Protein AF-A0A9E1SKE7-F1 (afdb_monomer)

pLDDT: mean 92.72, std 9.41, range [51.44, 98.88]

Foldseek 3Di:
DPPLPPAQDLQLVNFDFAKAAQVLLVVCCVVWPVVQEPDQPDDDPRSVVVPYAEDQCVCAPHPPGPDHQQRADQGLRRVLRCCQACPPVVDHNPDDSHNSNHNSNNSCVRNVQDDRGDMGGSVVRSVGGRPCNVVDDDPDDDDPPVPDDDD

Sequence (151 aa):
MDKRFWSVFPDGEFLPEGEGNVAEGAELFEYNCNLCHNYPDENDPNKNAIGKLFGGHETMGTDNIDRTIGSYWPHPTTVFNYIRRAMPLIAPMSLTNSEYYSLTAYLLHENGIIGENDVINKDTLPKVQMPNRDGFVNAYPDIPEKYRTKQ

Nearest PDB structures (foldseek):
  2xts-assembly1_B  TM=8.371E-01  e=7.249E-14  Paracoccus pantotrophus
  4v2k-assembly1_A-2  TM=5.954E-01  e=1.813E-02  Allochromatium vinosum
  5lo9-assembly1_B  TM=5.815E-01  e=1.464E-01  Marichromatium purpuratum 984
  5lo9-assembly1_A  TM=4.918E-01  e=2.029E-01  Marichromatium purpuratum 984

Secondary structure (DSSP, 8-state):
--GGGT---TT-TTPPS-EE-HHHHHHHHHHHTTTTS--TT---HHHHHHH--S--GGGTTSTT----HHHH-S-HHHHHHHHHHH-STTSTT-S-HHHHHHHHHHHHHHTTSS-TTPPEETTTGGG---TTTT-----SPPPPGGGS---

Solvent-accessible surface area (backbone atoms only — not comparable to full-atom values): 8537 Å² total; per-residue (Å²): 131,73,66,63,77,77,52,45,38,67,83,30,52,54,51,64,81,50,49,19,30,24,69,64,7,50,58,49,35,61,79,60,40,46,91,51,28,58,58,83,93,50,80,54,67,69,25,42,70,74,46,46,58,55,55,37,59,91,29,51,98,48,98,74,50,42,72,15,53,44,25,47,42,42,44,57,31,49,53,40,42,46,45,42,63,53,30,40,82,95,44,48,56,70,67,55,60,26,57,40,26,5,39,41,30,23,58,36,31,75,43,70,66,49,60,76,86,44,67,26,29,51,82,45,37,46,70,55,74,37,83,20,48,82,75,71,78,81,87,64,76,82,75,54,75,96,72,55,78,84,126

Mean predicted aligned error: 5.11 Å

Structure (mmCIF, N/CA/C/O backbone):
data_AF-A0A9E1SKE7-F1
#
_entry.id   AF-A0A9E1SKE7-F1
#
loop_
_atom_site.group_PDB
_atom_site.id
_atom_site.type_symbol
_atom_site.label_atom_id
_atom_site.label_alt_id
_atom_site.label_comp_id
_atom_site.label_asym_id
_atom_site.label_entity_id
_atom_site.label_seq_id
_atom_site.pdbx_PDB_ins_code
_atom_site.Cartn_x
_atom_site.Cartn_y
_atom_site.Cartn_z
_atom_site.occupancy
_atom_site.B_iso_or_equiv
_atom_site.auth_seq_id
_atom_site.auth_comp_id
_atom_site.auth_asym_id
_atom_site.auth_atom_id
_atom_site.pdbx_PDB_model_num
ATOM 1 N N . MET A 1 1 ? 10.413 -18.271 20.491 1.00 53.94 1 MET A N 1
ATOM 2 C CA . MET A 1 1 ? 10.223 -16.886 20.014 1.00 53.94 1 MET A CA 1
ATOM 3 C C . MET A 1 1 ? 8.993 -16.858 19.135 1.00 53.94 1 MET A C 1
ATOM 5 O O . MET A 1 1 ? 8.826 -17.773 18.336 1.00 53.94 1 MET A O 1
ATOM 9 N N . ASP A 1 2 ? 8.121 -15.878 19.340 1.00 62.34 2 ASP A N 1
ATOM 10 C CA . ASP A 1 2 ? 6.878 -15.752 18.586 1.00 62.34 2 ASP A CA 1
ATOM 11 C C . ASP A 1 2 ? 7.170 -15.272 17.157 1.00 62.34 2 ASP A C 1
ATOM 13 O O . ASP A 1 2 ? 7.562 -14.125 16.946 1.00 62.34 2 ASP A O 1
ATOM 17 N N . LYS A 1 3 ? 7.006 -16.166 16.175 1.00 57.16 3 LYS A N 1
ATOM 18 C CA . LYS A 1 3 ? 7.290 -15.876 14.763 1.00 57.16 3 LYS A CA 1
ATOM 19 C C . LYS A 1 3 ? 6.357 -14.812 14.171 1.00 57.16 3 LYS A C 1
ATOM 21 O O . LYS A 1 3 ? 6.765 -14.133 13.232 1.00 57.16 3 LYS A O 1
ATOM 26 N N . ARG A 1 4 ? 5.184 -14.586 14.785 1.00 61.53 4 ARG A N 1
ATOM 27 C CA . ARG A 1 4 ? 4.216 -13.539 14.400 1.00 61.53 4 ARG A CA 1
ATOM 28 C C . ARG A 1 4 ? 4.795 -12.129 14.485 1.00 61.53 4 ARG A C 1
ATOM 30 O O . ARG A 1 4 ? 4.259 -11.1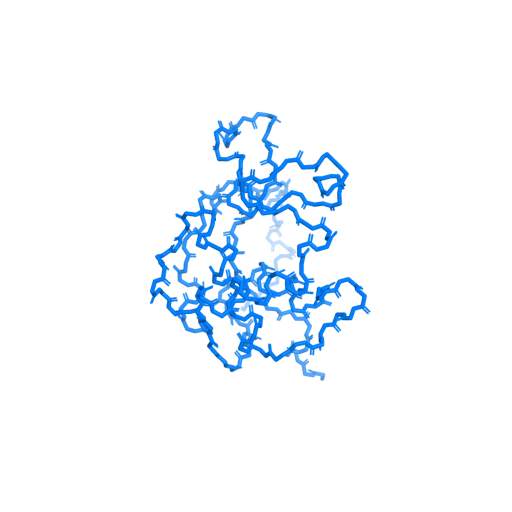97 13.897 1.00 61.53 4 ARG A O 1
ATOM 37 N N . PHE A 1 5 ? 5.886 -11.953 15.229 1.00 62.16 5 PHE A N 1
ATOM 38 C CA . PHE A 1 5 ? 6.522 -10.654 15.396 1.00 62.16 5 PHE A CA 1
ATOM 39 C C . PHE A 1 5 ? 7.386 -10.231 14.194 1.00 62.16 5 PHE A C 1
ATOM 41 O O . PHE A 1 5 ? 7.639 -9.038 14.027 1.00 62.16 5 PHE A O 1
ATOM 48 N N . TRP A 1 6 ? 7.876 -11.156 13.359 1.00 66.25 6 TRP A N 1
ATOM 49 C CA . TRP A 1 6 ? 8.976 -10.839 12.433 1.00 66.25 6 TRP A CA 1
ATOM 50 C C . TRP A 1 6 ? 8.566 -10.424 11.028 1.00 66.25 6 TRP A C 1
ATOM 52 O O . TRP A 1 6 ? 9.202 -9.528 10.477 1.00 66.25 6 TRP A O 1
ATOM 62 N N . SER A 1 7 ? 7.540 -11.032 10.442 1.00 82.19 7 SER A N 1
ATOM 63 C CA . SER A 1 7 ? 7.135 -10.699 9.077 1.00 82.19 7 SER A CA 1
ATOM 64 C C . SER A 1 7 ? 5.735 -11.196 8.792 1.00 82.19 7 SER A C 1
ATOM 66 O O . SER A 1 7 ? 5.316 -12.186 9.377 1.00 82.19 7 SER A O 1
ATOM 68 N N . VAL A 1 8 ? 5.072 -10.542 7.847 1.00 90.31 8 VAL A N 1
ATOM 69 C CA . VAL A 1 8 ? 3.960 -11.114 7.090 1.00 90.31 8 VAL A CA 1
ATOM 70 C C . VAL A 1 8 ? 4.525 -11.720 5.805 1.00 90.31 8 VAL A C 1
ATOM 72 O O . VAL A 1 8 ? 5.416 -11.120 5.192 1.00 90.31 8 VAL A O 1
ATOM 75 N N . PHE A 1 9 ? 4.039 -12.896 5.412 1.00 92.56 9 PHE A N 1
ATOM 76 C CA . PHE A 1 9 ? 4.441 -13.565 4.171 1.00 92.56 9 PHE A CA 1
ATOM 77 C C . PHE A 1 9 ? 3.484 -13.266 3.000 1.00 92.56 9 PHE A C 1
ATOM 79 O O . PHE A 1 9 ? 2.355 -12.812 3.213 1.00 92.56 9 PHE A O 1
ATOM 86 N N . PRO A 1 10 ? 3.914 -13.499 1.741 1.00 93.50 10 PRO A N 1
ATOM 87 C CA . PRO A 1 10 ? 3.074 -13.313 0.555 1.00 93.50 10 PRO A CA 1
ATOM 88 C C . PRO A 1 10 ? 1.711 -14.013 0.603 1.00 93.50 10 PRO A C 1
ATOM 90 O O . PRO A 1 10 ? 0.735 -13.472 0.096 1.00 93.50 10 PRO A O 1
ATOM 93 N N . ASP A 1 11 ? 1.635 -15.182 1.236 1.00 93.38 11 ASP A N 1
ATOM 94 C CA . ASP A 1 11 ? 0.418 -15.988 1.387 1.00 93.38 11 ASP A CA 1
ATOM 95 C C . ASP A 1 11 ? -0.511 -15.524 2.525 1.00 93.38 11 ASP A C 1
ATOM 97 O O . ASP A 1 11 ? -1.599 -16.070 2.694 1.00 93.38 11 ASP A O 1
ATOM 101 N N . GLY A 1 12 ? -0.111 -14.498 3.281 1.00 94.06 12 GLY A N 1
ATOM 102 C CA . GLY A 1 12 ? -0.863 -13.969 4.413 1.00 94.06 12 GLY A CA 1
ATOM 103 C C . GLY A 1 12 ? -0.496 -14.579 5.761 1.00 94.06 12 GLY A C 1
ATOM 104 O O . GLY A 1 12 ? -1.073 -14.167 6.771 1.00 94.06 12 GLY A O 1
ATOM 105 N N . GLU A 1 13 ? 0.469 -15.507 5.827 1.00 93.00 13 GLU A N 1
ATOM 106 C CA . GLU A 1 13 ? 0.955 -16.004 7.114 1.00 93.00 13 GLU A CA 1
ATOM 107 C C . GLU A 1 13 ? 1.409 -14.816 7.984 1.00 93.00 13 GLU A C 1
ATOM 109 O O . GLU A 1 13 ? 2.147 -13.932 7.538 1.00 93.00 13 GLU A O 1
ATOM 114 N N . PHE A 1 14 ? 0.927 -14.799 9.233 1.00 93.19 14 PHE A N 1
ATOM 115 C CA . PHE A 1 14 ? 1.155 -13.760 10.247 1.00 93.19 14 PHE A CA 1
ATOM 116 C C . PHE A 1 14 ? 0.488 -12.395 10.021 1.00 93.19 14 PHE A C 1
ATOM 118 O O . PHE A 1 14 ? 0.801 -11.447 10.749 1.00 93.19 14 PHE A O 1
ATOM 125 N N . LEU A 1 15 ? -0.483 -12.288 9.109 1.00 95.06 15 LEU A N 1
ATOM 126 C CA . LEU A 1 15 ? -1.389 -11.138 9.105 1.00 95.06 15 LEU A CA 1
ATOM 127 C C . LEU A 1 15 ? -2.148 -11.043 10.444 1.00 95.06 15 LEU A C 1
ATOM 129 O O . LEU A 1 15 ? -2.699 -12.043 10.914 1.00 95.06 15 LEU A O 1
ATOM 133 N N . PRO A 1 16 ? -2.165 -9.867 11.096 1.00 95.06 16 PRO A N 1
ATOM 134 C CA . PRO A 1 16 ? -2.878 -9.693 12.350 1.00 95.06 16 PRO A CA 1
ATOM 135 C C . PRO A 1 16 ? -4.387 -9.523 12.121 1.00 95.06 16 PRO A C 1
ATOM 137 O O . PRO A 1 16 ? -4.827 -9.162 11.029 1.00 95.06 16 PRO A O 1
ATOM 140 N N . GLU A 1 17 ? -5.176 -9.733 13.176 1.00 96.75 17 GLU A N 1
ATOM 141 C CA . GLU A 1 17 ? -6.612 -9.432 13.162 1.00 96.75 17 GLU A CA 1
ATOM 142 C C . GLU A 1 17 ? -6.866 -7.929 12.972 1.00 96.75 17 GLU A C 1
ATOM 144 O O . GLU A 1 17 ? -6.113 -7.089 13.483 1.00 96.75 17 GLU A O 1
ATOM 149 N N . GLY A 1 18 ? -7.945 -7.621 12.258 1.00 97.81 18 GLY A N 1
ATOM 150 C CA . GLY A 1 18 ? -8.356 -6.278 11.867 1.00 97.81 18 GLY A CA 1
ATOM 151 C C . GLY A 1 18 ? -8.930 -6.278 10.453 1.00 97.81 18 GLY A C 1
ATOM 152 O O . GLY A 1 18 ? -8.814 -7.262 9.721 1.00 97.81 18 GLY A O 1
ATOM 153 N N . GLU A 1 19 ? -9.530 -5.160 10.083 1.00 98.62 19 GLU A N 1
ATOM 154 C CA . GLU A 1 19 ? -10.035 -4.889 8.741 1.00 98.62 19 GLU A CA 1
ATOM 155 C C . GLU A 1 19 ? -9.961 -3.392 8.469 1.00 98.62 19 GLU A C 1
ATOM 157 O O . GLU A 1 19 ? -9.875 -2.603 9.411 1.00 98.62 19 GLU A O 1
ATOM 162 N N . GLY A 1 20 ? -9.975 -3.022 7.195 1.00 98.62 20 GLY A N 1
ATOM 163 C CA . GLY A 1 20 ? -9.935 -1.634 6.779 1.00 98.62 20 GLY A CA 1
ATOM 164 C C . GLY A 1 20 ? -10.539 -1.411 5.403 1.00 98.62 20 GLY A C 1
ATOM 165 O O . GLY A 1 20 ? -10.728 -2.351 4.625 1.00 98.62 20 GLY A O 1
ATOM 166 N N . ASN A 1 21 ? -10.849 -0.152 5.120 1.00 98.75 21 ASN A N 1
ATOM 167 C CA . ASN A 1 21 ? -11.498 0.296 3.892 1.00 98.75 21 ASN A CA 1
ATOM 168 C C . ASN A 1 21 ? -10.795 1.535 3.316 1.00 98.75 21 ASN A C 1
ATOM 170 O O . ASN A 1 21 ? -9.965 2.167 3.973 1.00 98.75 21 ASN A O 1
ATOM 174 N N . VAL A 1 22 ? -11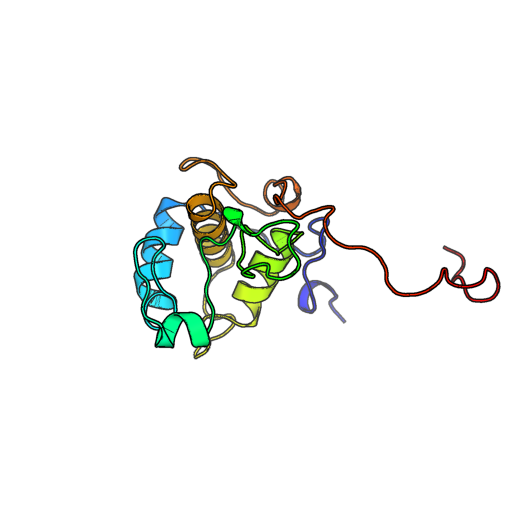.118 1.858 2.064 1.00 98.75 22 VAL A N 1
ATOM 175 C CA . VAL A 1 22 ? -10.488 2.953 1.312 1.00 98.75 22 VAL A CA 1
ATOM 176 C C . VAL A 1 22 ? -10.759 4.315 1.952 1.00 98.75 22 VAL A C 1
ATOM 178 O O . VAL A 1 22 ? -9.832 5.112 2.075 1.00 98.75 22 VAL A O 1
ATOM 181 N N . ALA A 1 23 ? -11.994 4.568 2.393 1.00 98.56 23 ALA A N 1
ATOM 182 C CA . ALA A 1 23 ? -12.405 5.863 2.934 1.00 98.56 23 ALA A CA 1
ATOM 183 C C . ALA A 1 23 ? -11.620 6.240 4.203 1.00 98.56 23 ALA A C 1
ATOM 185 O O . ALA A 1 23 ? -11.025 7.312 4.267 1.00 98.56 23 ALA A O 1
ATOM 186 N N . GLU A 1 24 ? -11.534 5.330 5.176 1.00 98.69 24 GLU A N 1
ATOM 187 C CA . GLU A 1 24 ? -10.697 5.525 6.368 1.00 98.69 24 GLU A CA 1
ATOM 188 C C . GLU A 1 24 ? -9.213 5.660 6.009 1.00 98.69 24 GLU A C 1
ATOM 190 O O . GLU A 1 24 ? -8.473 6.423 6.628 1.00 98.69 24 GLU A O 1
ATOM 195 N N . GLY A 1 25 ? -8.759 4.913 5.001 1.00 98.69 25 GLY A N 1
ATOM 196 C CA . GLY A 1 25 ? -7.380 4.965 4.534 1.00 98.69 25 GLY A CA 1
ATOM 197 C C . GLY A 1 25 ? -6.996 6.323 3.957 1.00 98.69 25 GLY A C 1
ATOM 198 O O . GLY A 1 25 ? -5.879 6.779 4.198 1.00 98.69 25 GLY A O 1
ATOM 199 N N . ALA A 1 26 ? -7.918 6.977 3.249 1.00 98.50 26 ALA A N 1
ATOM 200 C CA . ALA A 1 26 ? -7.722 8.313 2.698 1.00 98.50 26 ALA A CA 1
ATOM 201 C C . ALA A 1 26 ? -7.529 9.356 3.811 1.00 98.50 26 ALA A C 1
ATOM 203 O O . ALA A 1 26 ? -6.557 10.113 3.780 1.00 98.50 26 ALA A O 1
ATOM 204 N N . GLU A 1 27 ? -8.384 9.336 4.841 1.00 98.38 27 GLU A N 1
ATOM 205 C CA . GLU A 1 27 ? -8.246 10.221 6.008 1.00 98.38 27 GLU A CA 1
ATOM 206 C C . GLU A 1 27 ? -6.912 9.981 6.729 1.00 98.38 27 GLU A C 1
ATOM 208 O O . GLU A 1 27 ? -6.162 10.911 7.029 1.00 98.38 27 GLU A O 1
ATOM 213 N N . LEU A 1 28 ? -6.556 8.715 6.965 1.00 98.38 28 LEU A N 1
ATOM 214 C CA . LEU A 1 28 ? -5.284 8.366 7.596 1.00 98.38 28 LEU A CA 1
ATOM 215 C C . LEU A 1 28 ? -4.083 8.827 6.764 1.00 98.38 28 LEU A C 1
ATOM 217 O O . LEU A 1 28 ? -3.086 9.267 7.343 1.00 98.38 28 LEU A O 1
ATOM 221 N N . PHE A 1 29 ? -4.155 8.732 5.434 1.00 98.44 29 PHE A N 1
ATOM 222 C CA . PHE A 1 29 ? -3.078 9.150 4.543 1.00 98.44 29 PHE A CA 1
ATOM 223 C C . PHE A 1 29 ? -2.838 10.658 4.628 1.00 98.44 29 PHE A C 1
ATOM 225 O O . PHE A 1 29 ? -1.680 11.082 4.703 1.00 98.44 29 PHE A O 1
ATOM 232 N N . GLU A 1 30 ? -3.905 11.458 4.682 1.00 97.62 30 GLU A N 1
ATOM 233 C CA . GLU A 1 30 ? -3.817 12.913 4.829 1.00 97.62 30 GLU A CA 1
ATOM 234 C C . GLU A 1 30 ? -2.981 13.298 6.054 1.00 97.62 30 GLU A C 1
ATOM 236 O O . GLU A 1 30 ? -2.031 14.080 5.948 1.00 97.62 30 GLU A O 1
ATOM 241 N N . TYR A 1 31 ? -3.280 12.695 7.205 1.00 95.31 31 TYR A N 1
ATOM 242 C CA . TYR A 1 31 ? -2.638 13.055 8.469 1.00 95.31 31 TYR A CA 1
ATOM 243 C C . TYR A 1 31 ? -1.269 12.406 8.683 1.00 95.31 31 TYR A C 1
ATOM 245 O O . TYR A 1 31 ? -0.414 12.990 9.350 1.00 95.31 31 TYR A O 1
ATOM 253 N N . ASN A 1 32 ? -1.044 11.204 8.144 1.00 96.69 32 ASN A N 1
ATOM 254 C CA . ASN A 1 32 ? 0.128 10.394 8.492 1.00 96.69 32 ASN A CA 1
ATOM 255 C C . ASN A 1 32 ? 1.146 10.227 7.356 1.00 96.69 32 ASN A C 1
ATOM 257 O O . ASN A 1 32 ? 2.284 9.833 7.622 1.00 96.69 32 ASN A O 1
ATOM 261 N N . CYS A 1 33 ? 0.767 10.487 6.102 1.00 97.44 33 CYS A N 1
ATOM 262 C CA . CYS A 1 33 ? 1.585 10.146 4.932 1.00 97.44 33 CYS A CA 1
ATOM 263 C C . CYS A 1 33 ? 1.856 11.344 4.014 1.00 97.44 33 CYS A C 1
ATOM 265 O O . CYS A 1 33 ? 2.983 11.494 3.530 1.00 97.44 33 CYS A O 1
ATOM 267 N N . ASN A 1 34 ? 0.865 12.217 3.807 1.00 96.25 34 ASN A N 1
ATOM 268 C CA . ASN A 1 34 ? 0.936 13.282 2.804 1.00 96.25 34 ASN A CA 1
ATOM 269 C C . ASN A 1 34 ? 2.025 14.340 3.085 1.00 96.25 34 ASN A C 1
ATOM 271 O O . ASN A 1 34 ? 2.488 15.029 2.179 1.00 96.25 34 ASN A O 1
ATOM 275 N N . LEU A 1 35 ? 2.514 14.454 4.325 1.00 94.94 35 LEU A N 1
ATOM 276 C CA . LEU A 1 35 ? 3.648 15.338 4.623 1.00 94.94 35 LEU A CA 1
ATOM 277 C C . LEU A 1 35 ? 4.894 14.991 3.783 1.00 94.94 35 LEU A C 1
ATOM 279 O O . LEU A 1 35 ? 5.661 15.883 3.424 1.00 94.94 35 LEU A O 1
ATOM 283 N N . CYS A 1 36 ? 5.094 13.709 3.465 1.00 97.00 36 CYS A N 1
ATOM 284 C CA . CYS A 1 36 ? 6.279 13.226 2.753 1.00 97.00 36 CYS A CA 1
ATOM 285 C C . CYS A 1 36 ? 5.972 12.584 1.397 1.00 97.00 36 CYS A C 1
ATOM 287 O O . CYS A 1 36 ? 6.847 12.570 0.536 1.00 97.00 36 CYS A O 1
ATOM 289 N N . HIS A 1 37 ? 4.763 12.064 1.197 1.00 97.88 37 HIS A N 1
ATOM 290 C CA . HIS A 1 37 ? 4.355 11.407 -0.042 1.00 97.88 37 HIS A CA 1
ATOM 291 C C . HIS A 1 37 ? 3.322 12.251 -0.787 1.00 97.88 37 HIS A C 1
ATOM 293 O O . HIS A 1 37 ? 2.500 12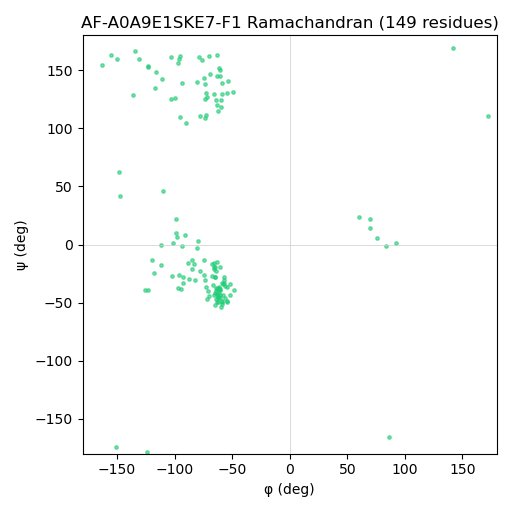.910 -0.163 1.00 97.88 37 HIS A O 1
ATOM 299 N N . ASN A 1 38 ? 3.412 12.276 -2.116 1.00 97.94 38 ASN A N 1
ATOM 300 C CA . ASN A 1 38 ? 2.441 12.964 -2.969 1.00 97.94 38 ASN A CA 1
ATOM 301 C C . ASN A 1 38 ? 1.093 12.232 -2.931 1.00 97.94 38 ASN A C 1
ATOM 303 O O . ASN A 1 38 ? 1.080 10.998 -2.875 1.00 97.94 38 ASN A O 1
ATOM 307 N N . TYR A 1 39 ? -0.009 12.972 -3.043 1.00 97.56 39 TYR A N 1
ATOM 308 C CA . TYR A 1 39 ? -1.270 12.410 -3.538 1.00 97.56 39 TYR A CA 1
ATOM 309 C C . TYR A 1 39 ? -1.136 11.919 -4.995 1.00 97.56 39 TYR A C 1
ATOM 311 O O . TYR A 1 39 ? -0.184 12.297 -5.684 1.00 97.56 39 TYR A O 1
ATOM 319 N N . PRO A 1 40 ? -2.062 11.077 -5.491 1.00 94.06 40 PRO A N 1
ATOM 320 C CA . PRO A 1 40 ? -2.019 10.566 -6.865 1.00 94.06 40 PRO A CA 1
ATOM 321 C C . PRO A 1 40 ? -1.996 11.654 -7.950 1.00 94.06 40 PRO A C 1
ATOM 323 O O . PRO A 1 40 ? -1.402 11.455 -9.008 1.00 94.06 40 PRO A O 1
ATOM 326 N N . ASP A 1 41 ? -2.617 12.805 -7.689 1.00 94.31 41 ASP A N 1
ATOM 327 C CA . ASP A 1 41 ? -2.683 13.972 -8.573 1.00 94.31 41 ASP A CA 1
ATOM 328 C C . ASP A 1 41 ? -1.573 15.013 -8.317 1.00 94.31 41 ASP A C 1
ATOM 330 O O . ASP A 1 41 ? -1.463 16.006 -9.042 1.00 94.31 41 ASP A O 1
ATOM 334 N N . GLU A 1 42 ? -0.701 14.774 -7.333 1.00 96.19 42 GLU A N 1
ATOM 335 C CA . GLU A 1 42 ? 0.452 15.615 -7.011 1.00 96.19 42 GLU A CA 1
ATOM 336 C C . GLU A 1 42 ? 1.753 15.094 -7.649 1.00 96.19 42 GLU A C 1
ATOM 338 O O . GLU A 1 42 ? 1.927 13.911 -7.940 1.00 96.19 42 GLU A O 1
ATOM 343 N N . ASN A 1 43 ? 2.728 15.991 -7.843 1.00 95.00 43 ASN A N 1
ATOM 344 C CA . ASN A 1 43 ? 4.023 15.635 -8.430 1.00 95.00 43 ASN A CA 1
ATOM 345 C C . ASN A 1 43 ? 5.189 16.473 -7.872 1.00 95.00 43 ASN A C 1
ATOM 347 O O . ASN A 1 43 ? 6.060 16.911 -8.627 1.00 95.00 43 ASN A O 1
ATOM 351 N N . ASP A 1 44 ? 5.217 16.728 -6.558 1.00 97.31 44 ASP A N 1
ATOM 352 C CA . ASP A 1 44 ? 6.367 17.388 -5.926 1.00 97.31 44 ASP A CA 1
ATOM 353 C C . ASP A 1 44 ? 7.620 16.496 -6.076 1.00 97.31 44 ASP A C 1
ATOM 355 O O . ASP A 1 44 ? 7.627 15.353 -5.593 1.00 97.31 44 ASP A O 1
ATOM 359 N N . PRO A 1 45 ? 8.695 16.983 -6.728 1.00 95.94 45 PRO A N 1
ATOM 360 C CA . PRO A 1 45 ? 9.900 16.194 -6.961 1.00 95.94 45 PRO A CA 1
ATOM 361 C C . PRO A 1 45 ? 10.635 15.812 -5.669 1.00 95.94 45 PRO A C 1
ATOM 363 O O . PRO A 1 45 ? 11.277 14.763 -5.631 1.00 95.94 45 PRO A O 1
ATOM 366 N N . ASN A 1 46 ? 10.532 16.611 -4.603 1.00 96.94 46 ASN A N 1
ATOM 367 C CA . ASN A 1 46 ? 11.154 16.302 -3.316 1.00 96.94 46 ASN A CA 1
ATOM 368 C C . ASN A 1 46 ? 10.442 15.129 -2.638 1.00 96.94 46 ASN A C 1
ATOM 370 O O . ASN A 1 46 ? 11.100 14.203 -2.167 1.00 96.94 46 ASN A O 1
ATOM 374 N N . LYS A 1 47 ? 9.103 15.126 -2.644 1.00 96.69 47 LYS A N 1
ATOM 375 C CA . LYS A 1 47 ? 8.304 14.003 -2.131 1.00 96.69 47 LYS A CA 1
ATOM 376 C C . LYS A 1 47 ? 8.524 12.730 -2.963 1.00 96.69 47 LYS A C 1
ATOM 378 O O . LYS A 1 47 ? 8.706 11.649 -2.407 1.00 96.69 47 LYS A O 1
ATOM 383 N N . ASN A 1 48 ? 8.619 12.849 -4.290 1.00 94.94 48 ASN A N 1
ATOM 384 C CA . ASN A 1 48 ? 8.949 11.712 -5.161 1.00 94.94 48 ASN A CA 1
ATOM 385 C C . ASN A 1 48 ? 10.328 11.111 -4.851 1.00 94.94 48 ASN A C 1
ATOM 387 O O . ASN A 1 48 ? 10.477 9.891 -4.877 1.00 94.94 48 ASN A O 1
ATOM 391 N N . ALA A 1 49 ? 11.319 11.949 -4.527 1.00 94.38 49 ALA A N 1
ATOM 392 C CA . ALA A 1 49 ? 12.649 11.491 -4.133 1.00 94.38 49 ALA A CA 1
ATOM 393 C C . ALA A 1 49 ? 12.659 10.756 -2.778 1.00 94.38 49 ALA A C 1
ATOM 395 O O . ALA A 1 49 ? 13.515 9.898 -2.569 1.00 94.38 49 ALA A O 1
ATOM 396 N N . ILE A 1 50 ? 11.715 11.059 -1.875 1.00 93.50 50 ILE A N 1
ATOM 397 C CA . ILE A 1 50 ? 11.506 10.297 -0.631 1.00 93.50 50 ILE A CA 1
ATOM 398 C C . ILE A 1 50 ? 10.881 8.935 -0.948 1.00 93.50 50 ILE A C 1
ATOM 400 O O . ILE A 1 50 ? 11.338 7.905 -0.455 1.00 93.50 50 ILE A O 1
ATOM 404 N N . GLY A 1 51 ? 9.842 8.928 -1.780 1.00 93.19 51 GLY A N 1
ATOM 405 C CA . GLY A 1 51 ? 9.214 7.709 -2.269 1.00 93.19 51 GLY A CA 1
ATOM 406 C C . GLY A 1 51 ? 7.935 8.003 -3.037 1.00 93.19 51 GLY A C 1
ATOM 407 O O . GLY A 1 51 ? 6.923 8.384 -2.449 1.00 93.19 51 GLY A O 1
ATOM 408 N N . LYS A 1 52 ? 7.963 7.790 -4.353 1.00 96.19 52 LYS A N 1
ATOM 409 C CA . LYS A 1 52 ? 6.777 7.865 -5.209 1.00 96.19 52 LYS A CA 1
ATOM 410 C C . LYS A 1 52 ? 5.886 6.635 -4.992 1.00 96.19 52 LYS A C 1
ATOM 412 O O . LYS A 1 52 ? 6.354 5.504 -5.107 1.00 96.19 52 LYS A O 1
ATOM 417 N N . LEU A 1 53 ? 4.609 6.852 -4.663 1.00 97.44 53 LEU A N 1
ATOM 418 C CA . LEU A 1 53 ? 3.673 5.772 -4.304 1.00 97.44 53 LEU A CA 1
ATOM 419 C C . LEU A 1 53 ? 2.701 5.383 -5.427 1.00 97.44 53 LEU A C 1
ATOM 421 O O . LEU A 1 53 ? 2.273 4.228 -5.469 1.00 97.44 53 LEU A O 1
ATOM 425 N N . PHE A 1 54 ? 2.382 6.319 -6.325 1.00 97.44 54 PHE A N 1
ATOM 426 C CA . PHE A 1 54 ? 1.330 6.193 -7.341 1.00 97.44 54 PHE A CA 1
ATOM 427 C C . PHE A 1 54 ? 1.876 6.401 -8.762 1.00 97.44 54 PHE A C 1
ATOM 429 O O . PHE A 1 54 ? 2.857 7.125 -8.953 1.00 97.44 54 PHE A O 1
ATOM 436 N N . GLY A 1 55 ? 1.223 5.797 -9.760 1.00 94.00 55 GLY A N 1
ATOM 437 C CA . GLY A 1 55 ? 1.573 5.916 -11.184 1.00 94.00 55 GLY A CA 1
ATOM 438 C C . GLY A 1 55 ? 2.637 4.916 -11.651 1.00 94.00 55 GLY A C 1
ATOM 439 O O . GLY A 1 55 ? 2.912 3.930 -10.973 1.00 94.00 55 GLY A O 1
ATOM 440 N N . GLY A 1 56 ? 3.227 5.137 -12.828 1.00 92.69 56 GLY A N 1
ATOM 441 C CA . GLY A 1 56 ? 4.307 4.301 -13.369 1.00 92.69 56 GLY A CA 1
ATOM 442 C C . GLY A 1 56 ? 3.845 3.032 -14.096 1.00 92.69 56 GLY A C 1
ATOM 443 O O . GLY A 1 56 ? 4.677 2.304 -14.644 1.00 92.69 56 GLY A O 1
ATOM 444 N N . HIS A 1 57 ? 2.535 2.768 -14.156 1.00 91.38 57 HIS A N 1
ATOM 445 C CA . HIS A 1 57 ? 1.956 1.619 -14.864 1.00 91.38 57 HIS A CA 1
ATOM 446 C C . HIS A 1 57 ? 2.315 1.599 -16.358 1.00 91.38 57 HIS A C 1
ATOM 448 O O . HIS A 1 57 ? 2.541 0.542 -16.938 1.00 91.38 57 HIS A O 1
ATOM 454 N N . GLU A 1 58 ? 2.431 2.770 -16.978 1.00 91.50 58 GLU A N 1
ATOM 455 C CA . GLU A 1 58 ? 2.785 2.961 -18.384 1.00 91.50 58 GLU A CA 1
ATOM 456 C C . GLU A 1 58 ? 4.213 2.519 -18.731 1.00 91.50 58 GLU A C 1
ATOM 458 O O . GLU A 1 58 ? 4.522 2.275 -19.896 1.00 91.50 58 GLU A O 1
ATOM 463 N N . THR A 1 59 ? 5.081 2.400 -17.725 1.00 91.75 59 THR A N 1
ATOM 464 C CA . THR A 1 59 ? 6.484 1.986 -17.889 1.00 91.75 59 THR A CA 1
ATOM 465 C C . THR A 1 59 ? 6.725 0.522 -17.516 1.00 91.75 59 THR A C 1
ATOM 467 O O . THR A 1 59 ? 7.862 0.041 -17.586 1.00 91.75 59 THR A O 1
ATOM 470 N N . MET A 1 60 ? 5.673 -0.207 -17.128 1.00 89.38 60 MET A N 1
ATOM 471 C CA . MET A 1 60 ? 5.769 -1.625 -16.789 1.00 89.38 60 MET A CA 1
ATOM 472 C C . MET A 1 60 ? 6.295 -2.449 -17.969 1.00 89.38 60 MET A C 1
ATOM 474 O O . MET A 1 60 ? 5.918 -2.239 -19.120 1.00 89.38 60 MET A O 1
ATOM 478 N N . GLY A 1 61 ? 7.180 -3.406 -17.677 1.00 83.94 61 GLY A N 1
ATOM 479 C CA . GLY A 1 61 ? 7.804 -4.260 -18.694 1.00 83.94 61 GLY A CA 1
ATOM 480 C C . GLY A 1 61 ? 8.907 -3.585 -19.518 1.00 83.94 61 GLY A C 1
ATOM 481 O O . GLY A 1 61 ? 9.419 -4.201 -20.450 1.00 83.94 61 GLY A O 1
ATOM 482 N N . THR A 1 62 ? 9.292 -2.349 -19.184 1.00 88.00 62 THR A N 1
ATOM 483 C CA . THR A 1 62 ? 10.416 -1.642 -19.816 1.00 88.00 62 THR A CA 1
ATOM 484 C C . THR A 1 62 ? 11.659 -1.637 -18.922 1.00 88.00 62 THR A C 1
ATOM 486 O O . THR A 1 62 ? 11.563 -1.802 -17.704 1.00 88.00 62 THR A O 1
ATOM 489 N N . ASP A 1 63 ? 12.830 -1.376 -19.513 1.00 86.19 63 ASP A N 1
ATOM 490 C CA . ASP A 1 63 ? 14.095 -1.238 -18.771 1.00 86.19 63 ASP A CA 1
ATOM 491 C C . ASP A 1 63 ? 14.097 -0.037 -17.806 1.00 86.19 63 ASP A C 1
ATOM 493 O O . ASP A 1 63 ? 14.838 -0.024 -16.823 1.00 86.19 63 ASP A O 1
ATOM 497 N N . ASN A 1 64 ? 13.244 0.961 -18.062 1.00 88.69 64 ASN A N 1
ATOM 498 C CA . ASN A 1 64 ? 13.128 2.195 -17.283 1.00 88.69 64 ASN A CA 1
ATOM 499 C C . ASN A 1 64 ? 11.807 2.246 -16.506 1.00 88.69 64 ASN A C 1
ATOM 501 O O . ASN A 1 64 ? 11.106 3.256 -16.529 1.00 88.69 64 ASN A O 1
ATOM 505 N N . ILE A 1 65 ? 11.460 1.144 -15.840 1.00 89.56 65 ILE A N 1
ATOM 506 C CA . ILE A 1 65 ? 10.269 1.085 -14.995 1.00 89.56 65 ILE A CA 1
ATOM 507 C C . ILE A 1 65 ? 10.333 2.125 -13.867 1.00 89.56 65 ILE A C 1
ATOM 509 O O . ILE A 1 65 ? 11.270 2.143 -13.062 1.00 89.56 65 ILE A O 1
ATOM 513 N N . ASP A 1 66 ? 9.308 2.966 -13.790 1.00 93.19 66 ASP A N 1
ATOM 514 C CA . ASP A 1 66 ? 9.047 3.845 -12.659 1.00 93.19 66 ASP A CA 1
ATOM 515 C C . ASP A 1 66 ? 8.422 3.019 -11.536 1.00 93.19 66 ASP A C 1
ATOM 517 O O . ASP A 1 66 ? 7.316 2.498 -11.680 1.00 93.19 66 ASP A O 1
ATOM 521 N N . ARG A 1 67 ? 9.166 2.816 -10.446 1.00 94.69 67 ARG A N 1
ATOM 522 C CA . ARG A 1 67 ? 8.852 1.815 -9.419 1.00 94.69 67 ARG A CA 1
ATOM 523 C C . ARG A 1 67 ? 7.960 2.404 -8.335 1.00 94.69 67 ARG A C 1
ATOM 525 O O . ARG A 1 67 ? 8.441 3.082 -7.432 1.00 94.69 67 ARG A O 1
ATOM 532 N N . THR A 1 68 ? 6.687 2.048 -8.382 1.00 96.75 68 THR A N 1
ATOM 533 C CA . THR A 1 68 ? 5.655 2.426 -7.413 1.00 96.75 68 THR A CA 1
ATOM 534 C C . THR A 1 68 ? 4.989 1.168 -6.857 1.00 96.75 68 THR A C 1
ATOM 536 O O . THR A 1 68 ? 5.362 0.042 -7.211 1.00 96.75 68 THR A O 1
ATOM 539 N N . ILE A 1 69 ? 3.998 1.336 -5.976 1.00 97.75 69 ILE A N 1
ATOM 540 C CA . ILE A 1 69 ? 3.231 0.209 -5.434 1.00 97.75 69 ILE A CA 1
ATOM 541 C C . ILE A 1 69 ? 2.550 -0.559 -6.573 1.00 97.75 69 ILE A C 1
ATOM 543 O O . ILE A 1 69 ? 2.720 -1.774 -6.670 1.00 97.75 69 ILE A O 1
ATOM 547 N N . GLY A 1 70 ? 1.829 0.139 -7.453 1.00 96.19 70 GLY A N 1
ATOM 548 C CA . GLY A 1 70 ? 1.069 -0.486 -8.531 1.00 96.19 70 GLY A CA 1
ATOM 549 C C . GLY A 1 70 ? 1.910 -1.018 -9.686 1.00 96.19 70 GLY A C 1
ATOM 550 O O . GLY A 1 70 ? 1.526 -2.018 -10.295 1.00 96.19 70 GLY A O 1
ATOM 551 N N . SER A 1 71 ? 3.058 -0.402 -9.979 1.00 96.12 71 SER A N 1
ATOM 552 C CA . SER A 1 71 ? 3.880 -0.801 -11.127 1.00 96.12 71 SER A CA 1
ATOM 553 C C . SER A 1 71 ? 4.874 -1.921 -10.816 1.00 96.12 71 SER A C 1
ATOM 555 O O . SER A 1 71 ? 5.226 -2.686 -11.712 1.00 96.12 71 SER A O 1
ATOM 557 N N . TYR A 1 72 ? 5.351 -2.023 -9.568 1.00 95.69 72 TYR A N 1
ATOM 558 C CA . TYR A 1 72 ? 6.509 -2.860 -9.249 1.00 95.69 72 TYR A CA 1
ATOM 559 C C . TYR A 1 72 ? 6.246 -3.918 -8.181 1.00 95.69 72 TYR A C 1
ATOM 561 O O . TYR A 1 72 ? 6.755 -5.027 -8.314 1.00 95.69 72 TYR A O 1
ATOM 569 N N . TRP A 1 73 ? 5.487 -3.634 -7.121 1.00 96.50 73 TRP A N 1
ATOM 570 C CA . TRP A 1 73 ? 5.398 -4.560 -5.986 1.00 96.50 73 TRP A CA 1
ATOM 571 C C . TRP A 1 73 ? 4.571 -5.813 -6.342 1.00 96.50 73 TRP A C 1
ATOM 573 O O . TRP A 1 73 ? 3.452 -5.681 -6.832 1.00 96.50 73 TRP A O 1
ATOM 583 N N . PRO A 1 74 ? 5.069 -7.040 -6.075 1.00 96.31 74 PRO A N 1
ATOM 584 C CA . PRO A 1 74 ? 4.385 -8.269 -6.495 1.00 96.31 74 PRO A CA 1
ATOM 585 C C . PRO A 1 74 ? 3.301 -8.743 -5.521 1.00 96.31 74 PRO A C 1
ATOM 587 O O . PRO A 1 74 ? 2.424 -9.519 -5.902 1.00 96.31 74 PRO A O 1
ATOM 590 N N . HIS A 1 75 ? 3.364 -8.314 -4.256 1.00 97.81 75 HIS A N 1
ATOM 591 C CA . HIS A 1 75 ? 2.488 -8.811 -3.198 1.00 97.81 75 HIS A CA 1
ATOM 592 C C . HIS A 1 75 ? 1.950 -7.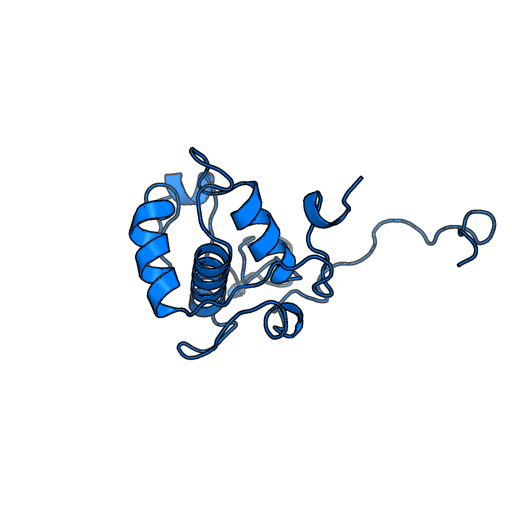674 -2.321 1.00 97.81 75 HIS A C 1
ATOM 594 O O . HIS A 1 75 ? 2.737 -6.912 -1.749 1.00 97.81 75 HIS A O 1
ATOM 600 N N . PRO A 1 76 ? 0.625 -7.604 -2.121 1.00 98.12 76 PRO A N 1
ATOM 601 C CA . PRO A 1 76 ? -0.005 -6.533 -1.355 1.00 98.12 76 PRO A CA 1
ATOM 602 C C . PRO A 1 76 ? 0.229 -6.715 0.156 1.00 98.12 76 PRO A C 1
ATOM 604 O O . PRO A 1 76 ? 0.330 -5.749 0.908 1.00 98.12 76 PRO A O 1
ATOM 607 N N . THR A 1 77 ? 0.447 -7.952 0.613 1.00 97.88 77 THR A N 1
ATOM 608 C CA . THR A 1 77 ? 0.840 -8.254 1.998 1.00 97.88 77 THR A CA 1
ATOM 609 C C . THR A 1 77 ? 2.215 -7.688 2.354 1.00 97.88 77 THR A C 1
ATOM 611 O O . THR A 1 77 ? 2.460 -7.346 3.510 1.00 97.88 77 THR A O 1
ATOM 614 N N . THR A 1 78 ? 3.107 -7.530 1.368 1.00 96.12 78 THR A N 1
ATOM 615 C CA . THR A 1 78 ? 4.420 -6.904 1.584 1.00 96.12 78 THR A CA 1
ATOM 616 C C . THR A 1 78 ? 4.268 -5.399 1.787 1.00 96.12 78 THR A C 1
ATOM 618 O O . THR A 1 78 ? 4.949 -4.844 2.648 1.00 96.12 78 THR A O 1
ATOM 621 N N . VAL A 1 79 ? 3.332 -4.758 1.075 1.00 97.75 79 VAL A N 1
ATOM 622 C CA . VAL A 1 79 ? 2.964 -3.348 1.295 1.00 97.75 79 VAL A CA 1
ATOM 623 C C . VAL A 1 79 ? 2.451 -3.166 2.722 1.00 97.75 79 VAL A C 1
ATOM 625 O O . VAL A 1 79 ? 3.033 -2.384 3.469 1.00 97.75 79 VAL A O 1
ATOM 628 N N . PHE A 1 80 ? 1.458 -3.963 3.142 1.00 98.25 80 PHE A N 1
ATOM 629 C CA . PHE A 1 80 ? 0.928 -3.942 4.513 1.00 98.25 80 PHE A CA 1
ATOM 630 C C . PHE A 1 80 ? 2.030 -4.130 5.567 1.00 98.25 80 PHE A C 1
ATOM 632 O O . PHE A 1 80 ? 2.131 -3.371 6.531 1.00 98.25 80 PHE A O 1
ATOM 639 N N . ASN A 1 81 ? 2.894 -5.134 5.383 1.00 96.69 81 ASN A N 1
ATOM 640 C CA . ASN A 1 81 ? 3.987 -5.407 6.313 1.00 96.69 81 ASN A CA 1
ATOM 641 C C . ASN A 1 81 ? 4.952 -4.223 6.417 1.00 96.69 81 ASN A C 1
ATOM 643 O O . ASN A 1 81 ? 5.381 -3.869 7.515 1.00 96.69 81 ASN A O 1
ATOM 647 N N . TYR A 1 82 ? 5.301 -3.625 5.277 1.00 96.44 82 TYR A N 1
ATOM 648 C CA . TYR A 1 82 ? 6.223 -2.502 5.221 1.00 96.44 82 TYR A CA 1
ATOM 649 C C . TYR A 1 82 ? 5.638 -1.279 5.924 1.00 96.44 82 TYR A C 1
ATOM 651 O O . TYR A 1 82 ? 6.276 -0.758 6.839 1.00 96.44 82 TYR A O 1
ATOM 659 N N . ILE A 1 83 ? 4.411 -0.872 5.580 1.00 96.81 83 ILE A N 1
ATOM 660 C CA . ILE A 1 83 ? 3.789 0.296 6.215 1.00 96.81 83 ILE A CA 1
ATOM 661 C C . ILE A 1 83 ? 3.615 0.075 7.720 1.00 96.81 83 ILE A C 1
ATOM 663 O O . ILE A 1 83 ? 3.958 0.953 8.501 1.00 96.81 83 ILE A O 1
ATOM 667 N N . ARG A 1 84 ? 3.212 -1.128 8.151 1.00 95.44 84 ARG A N 1
ATOM 668 C CA . ARG A 1 84 ? 3.025 -1.439 9.572 1.00 95.44 84 ARG A CA 1
ATOM 669 C C . ARG A 1 84 ? 4.320 -1.336 10.367 1.00 95.44 84 ARG A C 1
ATOM 671 O O . ARG A 1 84 ? 4.302 -0.916 11.518 1.00 95.44 84 ARG A O 1
ATOM 678 N N . ARG A 1 85 ? 5.443 -1.758 9.784 1.00 94.44 85 ARG A N 1
ATOM 679 C CA . ARG A 1 85 ? 6.731 -1.868 10.488 1.00 94.44 85 ARG A CA 1
ATOM 680 C C . ARG A 1 85 ? 7.614 -0.636 10.368 1.00 94.44 85 ARG A C 1
ATOM 682 O O . ARG A 1 85 ? 8.462 -0.440 11.232 1.00 94.44 85 ARG A O 1
ATOM 689 N N . ALA A 1 86 ? 7.475 0.124 9.288 1.00 95.00 86 ALA A N 1
ATOM 690 C CA . ALA A 1 86 ? 8.388 1.210 8.948 1.00 95.00 86 ALA A CA 1
ATOM 691 C C . ALA A 1 86 ? 7.701 2.576 8.869 1.00 95.00 86 ALA A C 1
ATOM 693 O O . ALA A 1 86 ? 8.408 3.581 8.841 1.00 95.00 86 ALA A O 1
ATOM 694 N N . MET A 1 87 ? 6.363 2.622 8.846 1.00 97.00 87 MET A N 1
ATOM 695 C CA . MET A 1 87 ? 5.601 3.859 8.692 1.00 97.00 87 MET A CA 1
ATOM 696 C C . MET A 1 87 ? 4.603 4.100 9.845 1.00 97.00 87 MET A C 1
ATOM 698 O O . MET A 1 87 ? 4.119 3.149 10.471 1.00 97.00 87 MET A O 1
ATOM 702 N N . PRO A 1 88 ? 4.264 5.374 10.116 1.00 96.12 88 PRO A N 1
ATOM 703 C CA . PRO A 1 88 ? 4.922 6.587 9.605 1.00 96.12 88 PRO A CA 1
ATOM 704 C C . PRO A 1 88 ? 6.395 6.669 10.032 1.00 96.12 88 PRO A C 1
ATOM 706 O O . PRO A 1 88 ? 6.754 6.161 11.089 1.00 96.12 88 PRO A O 1
ATOM 709 N N . LEU A 1 89 ? 7.261 7.298 9.229 1.00 93.56 89 LEU A N 1
ATOM 710 C CA . LEU A 1 89 ? 8.719 7.270 9.450 1.00 93.56 89 LEU A CA 1
ATOM 711 C C . LEU A 1 89 ? 9.135 7.735 10.860 1.00 93.56 89 LEU A C 1
ATOM 713 O O . LEU A 1 89 ? 10.073 7.199 11.446 1.00 93.56 89 LEU A O 1
ATOM 717 N N . ILE A 1 90 ? 8.430 8.727 11.408 1.00 92.69 90 ILE A N 1
ATOM 718 C CA . ILE A 1 90 ? 8.702 9.299 12.736 1.00 92.69 90 ILE A CA 1
ATOM 719 C C . ILE A 1 90 ? 8.052 8.518 13.888 1.00 92.69 90 ILE A C 1
ATOM 721 O O . ILE A 1 90 ? 8.384 8.757 15.047 1.00 92.69 90 ILE A O 1
ATOM 725 N N . ALA A 1 91 ? 7.127 7.607 13.581 1.00 94.88 91 ALA A N 1
ATOM 726 C CA . ALA A 1 91 ? 6.393 6.815 14.559 1.00 94.88 91 ALA A CA 1
ATOM 727 C C . ALA A 1 91 ? 6.025 5.419 14.005 1.00 94.88 91 ALA A C 1
ATOM 729 O O . ALA A 1 91 ? 4.845 5.103 13.871 1.00 94.88 91 ALA A O 1
ATOM 730 N N . PRO A 1 92 ? 6.999 4.552 13.665 1.00 94.50 92 PRO A N 1
ATOM 731 C CA . PRO A 1 92 ? 6.675 3.225 13.155 1.00 94.50 92 PRO A CA 1
ATOM 732 C C . PRO A 1 92 ? 5.870 2.415 14.175 1.00 94.50 92 PRO A C 1
ATOM 734 O O . PRO A 1 92 ? 6.120 2.504 15.378 1.00 94.50 92 PRO A O 1
ATOM 737 N N . MET A 1 93 ? 4.940 1.586 13.695 1.00 93.56 93 MET A N 1
ATOM 738 C CA . MET A 1 93 ? 4.054 0.765 14.534 1.00 93.56 93 MET A CA 1
ATOM 739 C C . MET A 1 93 ? 3.159 1.569 15.502 1.00 93.56 93 MET A C 1
ATOM 741 O O . MET A 1 93 ? 2.729 1.026 16.521 1.00 93.56 93 MET A O 1
ATOM 745 N N . SER A 1 94 ? 2.876 2.847 15.218 1.00 96.06 94 SER A N 1
ATOM 746 C CA . SER A 1 94 ? 2.018 3.691 16.064 1.00 96.06 94 SER A CA 1
ATOM 747 C C . SER A 1 94 ? 0.520 3.520 15.821 1.00 96.06 94 SER A C 1
ATOM 749 O O . SER A 1 94 ? -0.268 3.960 16.655 1.00 96.06 94 SER A O 1
ATOM 751 N N . LEU A 1 95 ? 0.126 2.928 14.691 1.00 97.50 95 LEU A N 1
ATOM 752 C CA . LEU A 1 95 ? -1.276 2.730 14.322 1.00 97.50 95 LEU A CA 1
ATOM 753 C C . LEU A 1 95 ? -1.757 1.322 14.700 1.00 97.50 95 LEU A C 1
ATOM 755 O O . LEU A 1 95 ? -0.978 0.381 14.888 1.00 97.50 95 LEU A O 1
ATOM 759 N N . THR A 1 96 ? -3.067 1.163 14.803 1.00 98.00 96 THR A N 1
ATOM 760 C CA . THR A 1 96 ? -3.736 -0.127 14.960 1.00 98.00 96 THR A CA 1
ATOM 761 C C . THR A 1 96 ? -3.655 -0.954 13.674 1.00 98.00 96 THR A C 1
ATOM 763 O O . THR A 1 96 ? -3.406 -0.447 12.581 1.00 98.00 96 THR A O 1
ATOM 766 N N . ASN A 1 97 ? -3.883 -2.269 13.775 1.00 97.50 97 ASN A N 1
ATOM 767 C CA . ASN A 1 97 ? -3.866 -3.131 12.588 1.00 97.50 97 ASN A CA 1
ATOM 768 C C . ASN A 1 97 ? -4.956 -2.746 11.577 1.00 97.50 97 ASN A C 1
ATOM 770 O O . ASN A 1 97 ? -4.690 -2.805 10.382 1.00 97.50 97 ASN A O 1
ATOM 774 N N . SER A 1 98 ? -6.143 -2.344 12.047 1.00 98.75 98 SER A N 1
ATOM 775 C CA . SER A 1 98 ? -7.228 -1.861 11.185 1.00 98.75 98 SER A CA 1
ATOM 776 C C . SER A 1 98 ? -6.828 -0.597 10.430 1.00 98.75 98 SER A C 1
ATOM 778 O O . SER A 1 98 ? -6.973 -0.554 9.217 1.00 98.75 98 SER A O 1
ATOM 780 N N . GLU A 1 99 ? -6.198 0.376 11.094 1.00 98.75 99 GLU A N 1
ATOM 781 C CA . GLU A 1 99 ? -5.687 1.579 10.420 1.00 98.75 99 GLU A CA 1
ATOM 782 C C . GLU A 1 99 ? -4.622 1.244 9.362 1.00 98.75 99 GLU A C 1
ATOM 784 O O . GLU A 1 99 ? -4.628 1.808 8.269 1.00 98.75 99 GLU A O 1
ATOM 789 N N . TYR A 1 100 ? -3.738 0.272 9.624 1.00 98.56 100 TYR A N 1
ATOM 790 C CA . TYR A 1 100 ? -2.803 -0.213 8.603 1.00 98.56 100 TYR A CA 1
ATOM 791 C C . TYR A 1 100 ? -3.502 -0.946 7.448 1.00 98.56 100 TYR A C 1
ATOM 793 O O . TYR A 1 100 ? -3.067 -0.827 6.299 1.00 98.56 100 TYR A O 1
ATOM 801 N N . TYR A 1 101 ? -4.585 -1.684 7.702 1.00 98.75 101 TYR A N 1
ATOM 802 C CA . TYR A 1 101 ? -5.395 -2.256 6.626 1.00 98.75 101 TYR A CA 1
ATOM 803 C C . TYR A 1 101 ? -6.081 -1.167 5.801 1.00 98.75 101 TYR A C 1
ATOM 805 O O . TYR A 1 101 ? -6.017 -1.242 4.577 1.00 98.75 101 TYR A O 1
ATOM 813 N N . SER A 1 102 ? -6.647 -0.138 6.435 1.00 98.88 102 SER A N 1
ATOM 814 C CA . SER A 1 102 ? -7.293 0.990 5.754 1.00 98.88 102 SER A CA 1
ATOM 815 C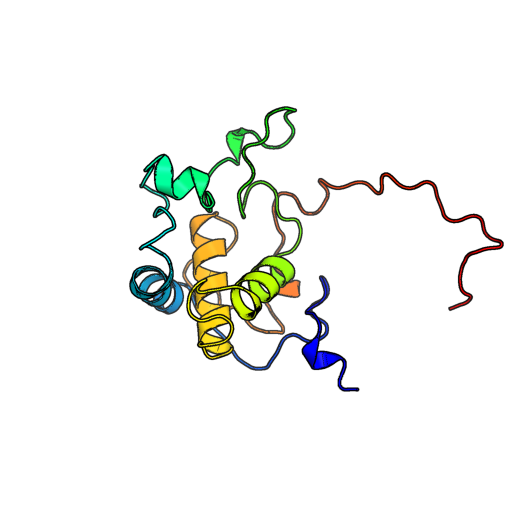 C . SER A 1 102 ? -6.284 1.761 4.896 1.00 98.88 102 SER A C 1
ATOM 817 O O . SER A 1 102 ? -6.518 1.962 3.707 1.00 98.88 102 SER A O 1
ATOM 819 N N . LEU A 1 10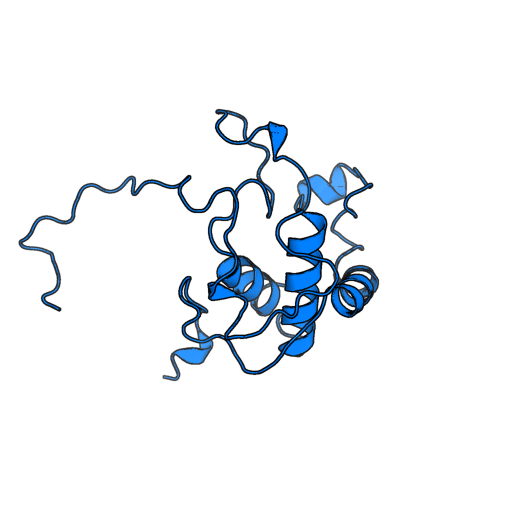3 ? -5.090 2.070 5.422 1.00 98.75 103 LEU A N 1
ATOM 820 C CA . LEU A 1 103 ? -4.001 2.658 4.627 1.00 98.75 103 LEU A CA 1
ATOM 821 C C . LEU A 1 103 ? -3.606 1.780 3.435 1.00 98.75 103 LEU A C 1
ATOM 823 O O . LEU A 1 103 ? -3.410 2.285 2.333 1.00 98.75 103 LEU A O 1
ATOM 827 N N . THR A 1 104 ? -3.503 0.462 3.634 1.00 98.75 104 THR A N 1
ATOM 828 C CA . THR A 1 104 ? -3.211 -0.467 2.532 1.00 98.75 104 THR A CA 1
ATOM 829 C C . THR A 1 104 ? -4.324 -0.438 1.485 1.00 98.75 104 THR A C 1
ATOM 831 O O . THR A 1 104 ? -4.023 -0.390 0.297 1.00 98.75 104 THR A O 1
ATOM 834 N N . ALA A 1 105 ? -5.593 -0.437 1.905 1.00 98.88 105 ALA A N 1
ATOM 835 C CA . ALA A 1 105 ? -6.742 -0.370 1.008 1.00 98.88 105 ALA A CA 1
ATOM 836 C C . ALA A 1 105 ? -6.705 0.902 0.154 1.00 98.88 105 ALA A C 1
ATOM 838 O O . ALA A 1 105 ? -6.786 0.811 -1.068 1.00 98.88 105 ALA A O 1
ATOM 839 N N . TYR A 1 106 ? -6.478 2.061 0.773 1.00 98.81 106 TYR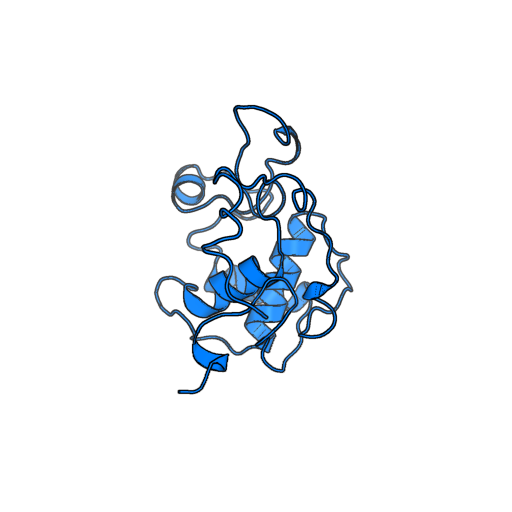 A N 1
ATOM 840 C CA . TYR A 1 106 ? -6.337 3.330 0.060 1.00 98.81 106 TYR A CA 1
ATOM 841 C C . TYR A 1 106 ? -5.192 3.303 -0.961 1.00 98.81 106 TYR A C 1
ATOM 843 O O . TYR A 1 106 ? -5.400 3.592 -2.136 1.00 98.81 106 TYR A O 1
ATOM 851 N N . LEU A 1 107 ? -3.997 2.855 -0.559 1.00 98.75 107 LEU A N 1
ATOM 852 C CA . LEU A 1 107 ? -2.854 2.766 -1.472 1.00 98.75 107 LEU A CA 1
ATOM 853 C C . LEU A 1 107 ? -3.119 1.835 -2.663 1.00 98.75 107 LEU A C 1
ATOM 855 O O . LEU A 1 107 ? -2.689 2.128 -3.778 1.00 98.75 107 LEU A O 1
ATOM 859 N N . LEU A 1 108 ? -3.805 0.711 -2.444 1.00 98.75 108 LEU A N 1
ATOM 860 C CA . LEU A 1 108 ? -4.175 -0.215 -3.513 1.00 98.75 108 LEU A CA 1
ATOM 861 C C . LEU A 1 108 ? -5.259 0.372 -4.427 1.00 98.75 108 LEU A C 1
ATOM 863 O O . LEU A 1 108 ? -5.181 0.197 -5.643 1.00 98.75 108 LEU A O 1
ATOM 867 N N . HIS A 1 109 ? -6.243 1.071 -3.861 1.00 98.69 109 HIS A N 1
ATOM 868 C CA . HIS A 1 109 ? -7.328 1.701 -4.608 1.00 98.69 109 HIS A CA 1
ATOM 869 C C . HIS A 1 109 ? -6.814 2.786 -5.552 1.00 98.69 109 HIS A C 1
ATOM 871 O O . HIS A 1 109 ? -7.096 2.738 -6.746 1.00 98.69 109 HIS A O 1
ATOM 877 N N . GLU A 1 110 ? -5.975 3.692 -5.052 1.00 98.31 110 GLU A N 1
ATOM 878 C CA . GLU A 1 110 ? -5.393 4.775 -5.854 1.00 98.31 110 GLU A CA 1
ATOM 879 C C . GLU A 1 110 ? -4.400 4.273 -6.918 1.00 98.31 110 GLU A C 1
ATOM 881 O O . GLU A 1 110 ? -4.091 4.970 -7.882 1.00 98.31 110 GLU A O 1
ATOM 886 N N . ASN A 1 111 ? -3.911 3.034 -6.788 1.00 98.00 111 ASN A N 1
ATOM 887 C CA . ASN A 1 111 ? -3.166 2.339 -7.844 1.00 98.00 111 ASN A CA 1
ATOM 888 C C . ASN A 1 111 ? -4.076 1.506 -8.779 1.00 98.00 111 ASN A C 1
ATOM 890 O O . ASN A 1 111 ? -3.580 0.731 -9.595 1.00 98.00 111 ASN A O 1
ATOM 894 N N . GLY A 1 112 ? -5.402 1.621 -8.663 1.00 97.50 112 GLY A N 1
ATOM 895 C CA . GLY A 1 112 ? -6.380 0.929 -9.509 1.00 97.50 112 GLY A CA 1
ATOM 896 C C . GLY A 1 112 ? -6.459 -0.587 -9.297 1.00 97.50 112 GLY A C 1
ATOM 897 O O . GLY A 1 112 ? -6.879 -1.306 -10.202 1.00 97.50 112 GLY A O 1
ATOM 898 N N . ILE A 1 113 ? -6.024 -1.092 -8.137 1.00 98.31 113 ILE A N 1
ATOM 899 C CA . ILE A 1 113 ? -5.896 -2.536 -7.868 1.00 98.31 113 ILE A CA 1
ATOM 900 C C . ILE A 1 113 ? -7.162 -3.108 -7.220 1.00 98.31 113 ILE A C 1
ATOM 902 O O . ILE A 1 113 ? -7.508 -4.265 -7.462 1.00 98.31 113 ILE A O 1
ATOM 906 N N . ILE A 1 114 ? -7.849 -2.310 -6.400 1.00 98.62 114 ILE A N 1
ATOM 907 C CA . ILE A 1 114 ? -9.090 -2.691 -5.711 1.00 98.62 114 ILE A CA 1
ATOM 908 C C . ILE A 1 114 ? -10.173 -1.619 -5.900 1.00 98.62 114 ILE A C 1
ATOM 910 O O . ILE A 1 114 ? -9.876 -0.463 -6.215 1.00 98.62 114 ILE A O 1
ATOM 914 N N . GLY A 1 115 ? -11.434 -1.995 -5.700 1.00 98.56 115 GLY A N 1
ATOM 915 C CA . GLY A 1 115 ? -12.571 -1.078 -5.728 1.00 98.56 115 GLY A CA 1
ATOM 916 C C . GLY A 1 115 ? -12.679 -0.218 -4.465 1.00 98.56 115 GLY A C 1
ATOM 917 O O . GLY A 1 115 ? -12.184 -0.577 -3.403 1.00 98.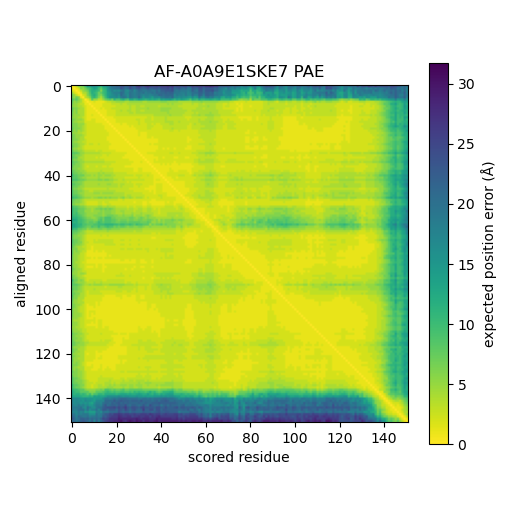56 115 GLY A O 1
ATOM 918 N N . GLU A 1 116 ? -13.385 0.909 -4.574 1.00 98.00 116 GLU A N 1
ATOM 919 C CA . GLU A 1 116 ? -13.597 1.873 -3.476 1.00 98.00 116 GLU A CA 1
ATOM 920 C C . GLU A 1 116 ? -14.289 1.247 -2.248 1.00 98.00 116 GLU A C 1
ATOM 922 O O . GLU A 1 116 ? -14.012 1.607 -1.108 1.00 98.00 116 GLU A O 1
ATOM 927 N N . ASN A 1 117 ? -15.171 0.269 -2.479 1.00 97.94 117 ASN A N 1
ATOM 928 C CA . ASN A 1 117 ? -15.958 -0.392 -1.433 1.00 97.94 117 ASN A CA 1
ATOM 929 C C . ASN A 1 117 ? -15.357 -1.730 -0.965 1.00 97.94 117 ASN A C 1
ATOM 931 O O . ASN A 1 117 ? -16.007 -2.460 -0.213 1.00 97.94 117 ASN A O 1
ATOM 935 N N . ASP A 1 118 ? -14.155 -2.087 -1.426 1.00 98.12 118 ASP A N 1
ATOM 936 C CA . ASP A 1 118 ? -13.514 -3.337 -1.027 1.00 98.12 118 ASP A CA 1
ATOM 937 C C . ASP A 1 118 ? -12.994 -3.249 0.414 1.00 98.12 118 ASP A C 1
ATOM 939 O O . ASP A 1 118 ? -12.398 -2.256 0.835 1.00 98.12 118 ASP A O 1
ATOM 943 N N . VAL A 1 119 ? -13.189 -4.331 1.172 1.00 98.44 119 VAL A N 1
ATOM 944 C CA . VAL A 1 119 ? -12.672 -4.470 2.539 1.00 98.44 119 VAL A CA 1
ATOM 945 C C . VAL A 1 119 ? -11.405 -5.316 2.527 1.00 98.44 119 VAL A C 1
ATOM 947 O O . VAL A 1 119 ? -11.394 -6.460 2.055 1.00 98.44 119 VAL A O 1
ATOM 950 N N . ILE A 1 120 ? -10.335 -4.773 3.101 1.00 98.50 120 ILE A N 1
ATOM 951 C CA . ILE A 1 120 ? -9.042 -5.439 3.223 1.00 98.50 120 ILE A CA 1
ATOM 952 C C . ILE A 1 120 ? -8.852 -5.945 4.653 1.00 98.50 120 ILE A C 1
ATOM 954 O O . ILE A 1 120 ? -8.939 -5.191 5.615 1.00 98.50 120 ILE A O 1
ATOM 958 N N . ASN A 1 121 ? -8.574 -7.238 4.792 1.00 98.62 121 ASN A N 1
ATOM 959 C CA . ASN A 1 121 ? -8.283 -7.905 6.058 1.00 98.62 121 ASN A CA 1
ATOM 960 C C . ASN A 1 121 ? -7.347 -9.103 5.827 1.00 98.62 121 ASN A C 1
ATOM 962 O O . ASN A 1 121 ? -6.877 -9.337 4.708 1.00 98.62 121 ASN A O 1
ATOM 966 N N . LYS A 1 122 ? -7.090 -9.891 6.877 1.00 97.88 122 LYS A N 1
ATOM 967 C CA . LYS A 1 122 ? -6.203 -11.064 6.802 1.00 97.88 122 LYS A CA 1
ATOM 968 C C . LYS A 1 122 ? -6.619 -12.100 5.745 1.00 97.88 122 LYS A C 1
ATOM 970 O O . LYS A 1 122 ? -5.765 -12.806 5.222 1.00 97.88 122 LYS A O 1
ATOM 975 N N . ASP A 1 123 ? -7.912 -12.185 5.429 1.00 98.19 123 ASP A N 1
ATOM 976 C CA . ASP A 1 123 ? -8.483 -13.185 4.527 1.00 98.19 123 ASP A CA 1
ATOM 977 C C . ASP A 1 123 ? -8.634 -12.666 3.091 1.00 98.19 123 ASP A C 1
ATOM 979 O O . ASP A 1 123 ? -8.655 -13.468 2.149 1.00 98.19 123 ASP A O 1
ATOM 983 N N . THR A 1 124 ? -8.778 -11.351 2.897 1.00 98.50 124 THR A N 1
ATOM 984 C CA . THR A 1 124 ? -8.960 -10.727 1.575 1.00 98.50 124 THR A CA 1
ATOM 985 C C . THR A 1 124 ? -7.654 -10.197 0.992 1.00 98.50 124 THR A C 1
ATOM 987 O O . THR A 1 124 ? -7.418 -10.390 -0.200 1.00 98.50 124 THR A O 1
ATOM 990 N N . LEU A 1 125 ? -6.756 -9.629 1.807 1.00 98.56 125 LEU A N 1
ATOM 991 C CA . LEU A 1 125 ? -5.493 -9.046 1.339 1.00 98.56 125 LEU A CA 1
ATOM 992 C C . LEU A 1 125 ? -4.617 -10.037 0.548 1.00 98.56 125 LEU A C 1
ATOM 994 O O . LEU A 1 125 ? -4.166 -9.670 -0.537 1.00 98.56 125 LEU A O 1
ATOM 998 N N . PRO A 1 126 ? -4.399 -11.296 0.989 1.00 98.12 126 PRO A N 1
ATOM 999 C CA . PRO A 1 126 ? -3.563 -12.245 0.240 1.00 98.12 126 PRO A CA 1
ATOM 1000 C C . PRO A 1 126 ? -4.146 -12.657 -1.119 1.00 98.12 126 PRO A C 1
ATOM 1002 O O . PRO A 1 126 ? -3.443 -13.232 -1.949 1.00 98.12 126 PRO A O 1
ATOM 1005 N N . LYS A 1 127 ? -5.440 -12.399 -1.351 1.00 98.31 127 LYS A N 1
ATOM 1006 C CA . LYS A 1 127 ? -6.140 -12.749 -2.596 1.00 98.31 127 LYS A CA 1
ATOM 1007 C C . LYS A 1 127 ? -6.045 -11.650 -3.654 1.00 98.31 127 LYS A C 1
ATOM 1009 O O . LYS A 1 127 ? -6.315 -11.932 -4.822 1.00 98.31 127 LYS A O 1
ATOM 1014 N N . VAL A 1 128 ? -5.663 -10.432 -3.265 1.00 98.44 128 VAL A N 1
ATOM 1015 C CA . VAL A 1 128 ? -5.495 -9.304 -4.187 1.00 98.44 128 VAL A CA 1
ATOM 1016 C C . VAL A 1 128 ? -4.337 -9.592 -5.150 1.00 98.44 128 VAL A C 1
ATOM 1018 O O . VAL A 1 128 ? -3.236 -9.971 -4.744 1.00 98.44 128 VAL A O 1
ATOM 1021 N N . GLN A 1 129 ? -4.598 -9.432 -6.448 1.00 97.44 129 GLN A N 1
ATOM 1022 C CA . GLN A 1 129 ? -3.638 -9.698 -7.519 1.00 97.44 129 GLN A CA 1
ATOM 1023 C C . GLN A 1 129 ? -2.933 -8.400 -7.911 1.00 97.44 129 GLN A C 1
ATOM 1025 O O . GLN A 1 129 ? -3.546 -7.520 -8.509 1.00 97.44 129 GLN A O 1
ATOM 1030 N N . MET A 1 130 ? -1.645 -8.280 -7.584 1.00 97.44 130 MET A N 1
ATOM 1031 C CA . MET A 1 130 ? -0.849 -7.127 -8.014 1.00 97.44 130 MET A CA 1
ATOM 1032 C C . MET A 1 130 ? -0.506 -7.231 -9.507 1.00 97.44 130 MET A C 1
ATOM 1034 O O . MET A 1 130 ? -0.172 -8.329 -9.963 1.00 97.44 130 MET A O 1
ATOM 1038 N N . PRO A 1 131 ? -0.477 -6.112 -10.256 1.00 96.50 131 PRO A N 1
ATOM 1039 C CA . PRO A 1 131 ? -0.150 -6.120 -11.684 1.00 96.50 131 PRO A CA 1
ATOM 1040 C C . PRO A 1 131 ? 1.209 -6.753 -12.012 1.00 96.50 131 PRO A C 1
ATOM 1042 O O . PRO A 1 131 ? 1.346 -7.436 -13.023 1.00 96.50 131 PRO A O 1
ATOM 1045 N N . ASN A 1 132 ? 2.209 -6.565 -11.144 1.00 94.94 132 ASN A N 1
ATOM 1046 C CA . ASN A 1 132 ? 3.570 -7.071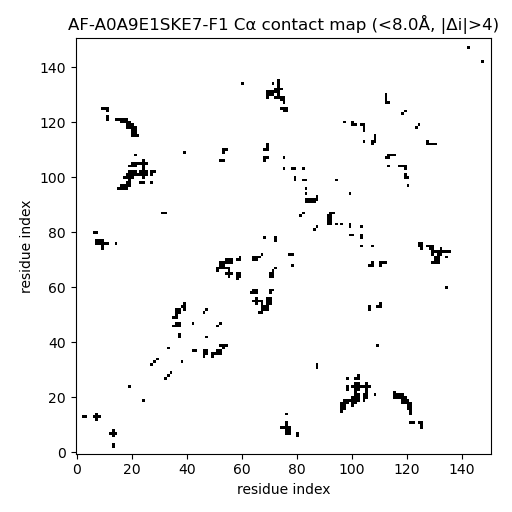 -11.344 1.00 94.94 132 ASN A CA 1
ATOM 1047 C C . ASN A 1 132 ? 3.870 -8.378 -10.583 1.00 94.94 132 ASN A C 1
ATOM 1049 O O . ASN A 1 132 ? 5.031 -8.681 -10.303 1.00 94.94 132 ASN A O 1
ATOM 1053 N N . ARG A 1 133 ? 2.842 -9.154 -10.207 1.00 93.81 133 ARG A N 1
ATOM 1054 C CA . ARG A 1 133 ? 2.992 -10.404 -9.436 1.00 93.81 133 ARG A CA 1
ATOM 1055 C C . ARG A 1 133 ? 3.995 -11.379 -10.063 1.00 93.81 133 ARG A C 1
ATOM 1057 O O . ARG A 1 133 ? 4.822 -11.936 -9.348 1.00 93.81 133 ARG A O 1
ATOM 1064 N N . ASP A 1 134 ? 3.933 -11.543 -11.382 1.00 91.75 134 ASP A N 1
ATOM 1065 C CA . ASP A 1 134 ? 4.770 -12.484 -12.138 1.00 91.75 134 ASP A CA 1
ATOM 1066 C C . ASP A 1 134 ? 5.984 -11.802 -12.802 1.00 91.75 134 ASP A C 1
ATOM 1068 O O . ASP A 1 134 ? 6.691 -12.408 -13.603 1.00 91.75 134 ASP A O 1
ATOM 1072 N N . GLY A 1 135 ? 6.251 -10.534 -12.469 1.00 89.69 135 GLY A N 1
ATOM 1073 C CA . GLY A 1 135 ? 7.337 -9.743 -13.059 1.00 89.69 135 GLY A CA 1
ATOM 1074 C C . GLY A 1 135 ? 8.727 -10.020 -12.482 1.00 89.69 135 GLY A C 1
ATOM 1075 O O . GLY A 1 135 ? 9.689 -9.347 -12.851 1.00 89.69 135 GLY A O 1
ATOM 1076 N N . PHE A 1 136 ? 8.853 -10.981 -11.564 1.00 89.25 136 PHE A N 1
ATOM 1077 C CA . PHE A 1 136 ? 10.101 -11.301 -10.875 1.00 89.25 136 PHE A CA 1
ATOM 1078 C C . PHE A 1 136 ? 10.557 -12.721 -11.191 1.00 89.25 136 PHE A C 1
ATOM 1080 O O . PHE A 1 136 ? 9.787 -13.675 -11.113 1.00 89.25 136 PHE A O 1
ATOM 1087 N N . VAL A 1 137 ? 11.849 -12.866 -11.478 1.00 86.81 137 VAL A N 1
ATOM 1088 C CA . VAL A 1 137 ? 12.508 -14.160 -11.676 1.00 86.81 137 VAL A CA 1
ATOM 1089 C C . VAL A 1 137 ? 13.554 -14.383 -10.595 1.00 86.81 137 VAL A C 1
ATOM 1091 O O . VAL A 1 137 ? 14.188 -13.441 -10.113 1.00 86.81 137 VAL A O 1
ATOM 1094 N N . ASN A 1 138 ? 13.762 -15.642 -10.213 1.00 82.44 138 ASN A N 1
ATOM 1095 C CA . ASN A 1 138 ? 14.865 -15.976 -9.327 1.00 82.44 138 ASN A CA 1
ATOM 1096 C C . ASN A 1 138 ? 16.183 -15.873 -10.109 1.00 82.44 138 ASN A C 1
ATOM 1098 O O . ASN A 1 138 ? 16.436 -16.662 -11.014 1.00 82.44 138 ASN A O 1
ATOM 1102 N N . ALA A 1 139 ? 17.011 -14.885 -9.766 1.00 81.75 139 ALA A N 1
ATOM 1103 C CA . ALA A 1 139 ? 18.328 -14.709 -10.374 1.00 81.75 139 ALA A CA 1
ATOM 1104 C C . ALA A 1 139 ? 19.358 -15.739 -9.872 1.00 81.75 139 ALA A C 1
ATOM 1106 O O . ALA A 1 139 ? 20.435 -15.867 -10.457 1.00 81.75 139 ALA A O 1
ATOM 1107 N N . TYR A 1 140 ? 19.055 -16.459 -8.787 1.00 77.81 140 TYR A N 1
ATOM 1108 C CA . TYR A 1 140 ? 19.917 -17.521 -8.289 1.00 77.81 140 TYR A CA 1
ATOM 1109 C C . TYR A 1 140 ? 19.708 -18.810 -9.089 1.00 77.81 140 TYR A C 1
ATOM 1111 O O . TYR A 1 140 ? 18.567 -19.166 -9.392 1.00 77.81 140 TYR A O 1
ATOM 1119 N N . PRO A 1 141 ? 20.792 -19.545 -9.395 1.00 78.00 141 PRO A N 1
ATOM 1120 C CA . PRO A 1 141 ? 20.670 -20.866 -9.989 1.00 78.00 141 PRO A CA 1
ATOM 1121 C C . PRO A 1 141 ? 19.918 -21.805 -9.041 1.00 78.00 141 PRO A C 1
ATOM 1123 O O . PRO A 1 141 ? 19.994 -21.654 -7.817 1.00 78.00 141 PRO A O 1
ATOM 1126 N N . ASP A 1 142 ? 19.238 -22.803 -9.607 1.00 80.69 142 ASP A N 1
ATOM 1127 C CA . ASP A 1 142 ? 18.582 -23.850 -8.827 1.00 80.69 142 ASP A CA 1
ATOM 1128 C C . ASP A 1 142 ? 19.539 -24.426 -7.782 1.00 80.69 142 ASP A C 1
ATOM 1130 O O . ASP A 1 142 ? 20.675 -24.799 -8.090 1.00 80.69 142 ASP A O 1
ATOM 1134 N N . ILE A 1 143 ? 19.066 -24.528 -6.536 1.00 77.75 143 ILE A N 1
ATOM 1135 C CA . ILE A 1 143 ? 19.840 -25.133 -5.452 1.00 77.75 143 ILE A CA 1
ATOM 1136 C C . ILE A 1 143 ? 20.141 -26.583 -5.860 1.00 77.75 143 ILE A C 1
ATOM 1138 O O . ILE A 1 143 ? 19.185 -27.353 -6.033 1.00 77.75 143 ILE A O 1
ATOM 1142 N N . PRO A 1 144 ? 21.425 -26.981 -6.005 1.00 82.94 144 PRO A N 1
ATOM 1143 C CA . PRO A 1 144 ? 21.774 -28.355 -6.339 1.00 82.94 144 PRO A CA 1
ATOM 1144 C C . PRO A 1 144 ? 21.118 -29.325 -5.359 1.00 82.94 144 PRO A C 1
ATOM 1146 O O . PRO A 1 144 ? 21.108 -29.058 -4.159 1.00 82.94 144 PRO A O 1
ATOM 1149 N N . GLU A 1 145 ? 20.634 -30.467 -5.848 1.00 82.62 145 GLU A N 1
ATOM 1150 C CA . GLU A 1 145 ? 19.858 -31.440 -5.058 1.00 82.62 145 GLU A CA 1
ATOM 1151 C C . GLU A 1 145 ? 20.509 -31.777 -3.703 1.00 82.62 145 GLU A C 1
ATOM 1153 O O . GLU A 1 145 ? 19.843 -31.830 -2.675 1.00 82.62 145 GLU A O 1
ATOM 1158 N N . LYS A 1 146 ? 21.843 -31.892 -3.673 1.00 84.62 146 LYS A N 1
ATOM 1159 C CA . LYS A 1 146 ? 22.629 -32.181 -2.460 1.00 84.62 146 LYS A CA 1
ATOM 1160 C C . LYS A 1 146 ? 22.545 -31.118 -1.351 1.00 84.62 146 LYS A C 1
ATOM 1162 O O . LYS A 1 146 ? 22.966 -31.396 -0.234 1.00 84.62 146 LYS A O 1
ATOM 1167 N N . TYR A 1 147 ? 22.060 -29.916 -1.658 1.00 81.38 147 TYR A N 1
ATOM 1168 C CA . TYR A 1 147 ? 21.894 -28.801 -0.721 1.00 81.38 147 TYR A CA 1
ATOM 1169 C C . TYR A 1 147 ? 20.423 -28.459 -0.447 1.00 81.38 147 TYR A C 1
ATOM 1171 O O . TYR A 1 147 ? 20.155 -27.546 0.332 1.00 81.38 147 TYR A O 1
ATOM 1179 N N . ARG A 1 148 ? 19.463 -29.163 -1.063 1.00 81.62 148 ARG A N 1
ATOM 1180 C CA . ARG A 1 148 ? 18.043 -28.971 -0.750 1.00 81.62 148 ARG A CA 1
ATOM 1181 C C . ARG A 1 148 ? 17.751 -29.564 0.627 1.00 81.62 148 ARG A C 1
ATOM 1183 O O . ARG A 1 148 ? 18.059 -30.725 0.895 1.00 81.62 148 ARG A O 1
ATOM 1190 N N . THR A 1 149 ? 17.160 -28.774 1.520 1.00 75.25 149 THR A N 1
ATOM 1191 C CA . THR A 1 149 ? 16.611 -29.296 2.776 1.00 75.25 149 THR A CA 1
ATOM 1192 C C . THR A 1 149 ? 15.466 -30.246 2.453 1.00 75.25 149 THR A C 1
ATOM 1194 O O . THR A 1 149 ? 14.527 -29.856 1.761 1.00 75.25 149 THR A O 1
ATOM 1197 N N . LYS A 1 150 ? 15.545 -31.487 2.945 1.00 63.41 150 LYS A N 1
ATOM 1198 C CA . LYS A 1 150 ? 14.423 -32.430 2.876 1.00 63.41 150 LYS A CA 1
ATOM 1199 C C . LYS A 1 150 ? 13.264 -31.831 3.675 1.00 63.41 150 LYS A C 1
ATOM 1201 O O . LYS A 1 150 ? 13.431 -31.610 4.875 1.00 63.41 150 LYS A O 1
ATOM 1206 N N . GLN A 1 151 ? 12.174 -31.498 2.987 1.00 51.44 151 GLN A N 1
ATOM 1207 C CA . GLN A 1 151 ? 10.899 -31.146 3.615 1.00 51.44 151 GLN A CA 1
ATOM 1208 C C . GLN A 1 151 ? 10.280 -32.375 4.277 1.00 51.44 151 GLN A C 1
ATOM 1210 O O . GLN A 1 151 ? 10.462 -33.488 3.728 1.00 51.44 151 GLN A O 1
#

Radius of gyration: 16.62 Å; Cα contacts (8 Å, |Δi|>4): 253; chains: 1; bounding box: 39×50×40 Å